Protein AF-A0A7S3T8Y3-F1 (afdb_monomer_lite)

Structure (mmCIF, N/CA/C/O backbone):
data_AF-A0A7S3T8Y3-F1
#
_entry.id   AF-A0A7S3T8Y3-F1
#
loop_
_atom_site.group_PDB
_atom_site.id
_atom_site.type_symbol
_atom_site.label_atom_id
_atom_site.label_alt_id
_atom_site.label_comp_id
_atom_site.label_asym_id
_atom_site.label_entity_id
_atom_site.label_seq_id
_atom_site.pdbx_PDB_ins_code
_atom_site.Cartn_x
_atom_site.Cartn_y
_atom_site.Cartn_z
_atom_site.occupancy
_atom_site.B_iso_or_equiv
_atom_site.auth_seq_id
_atom_site.auth_comp_id
_atom_site.auth_asym_id
_atom_site.auth_atom_id
_atom_site.pdbx_PDB_model_num
ATOM 1 N N . GLU A 1 1 ? 3.354 16.841 15.356 1.00 79.38 1 GLU A N 1
ATOM 2 C CA . GLU A 1 1 ? 2.750 18.099 14.865 1.00 79.38 1 GLU A CA 1
ATOM 3 C C . GLU A 1 1 ? 1.571 17.864 13.925 1.00 79.38 1 GLU A C 1
ATOM 5 O O . GLU A 1 1 ? 0.487 18.321 14.238 1.00 79.38 1 GLU A O 1
ATOM 10 N N . ILE A 1 2 ? 1.724 17.124 12.818 1.00 92.25 2 ILE A N 1
ATOM 11 C CA . ILE A 1 2 ? 0.624 16.948 11.837 1.00 92.25 2 ILE A CA 1
ATOM 12 C C . ILE A 1 2 ? -0.293 15.750 12.165 1.00 92.25 2 ILE A C 1
ATOM 14 O O . ILE A 1 2 ? -1.407 15.657 11.661 1.00 92.25 2 ILE A O 1
ATOM 18 N N . VAL A 1 3 ? 0.147 14.834 13.032 1.00 90.12 3 VAL A N 1
ATOM 19 C CA . VAL A 1 3 ? -0.563 13.577 13.340 1.00 90.12 3 VAL A CA 1
ATOM 20 C C . VAL A 1 3 ? -1.977 13.818 13.864 1.00 90.12 3 VAL A C 1
ATOM 22 O O . VAL A 1 3 ? -2.915 13.211 13.357 1.00 90.12 3 VAL A O 1
ATOM 25 N N . ASP A 1 4 ? -2.150 14.744 14.808 1.00 91.44 4 ASP A N 1
ATOM 26 C CA . ASP A 1 4 ? -3.462 15.023 15.406 1.00 91.44 4 ASP A CA 1
ATOM 27 C C . ASP A 1 4 ? -4.458 15.549 14.364 1.00 91.44 4 ASP A C 1
ATOM 29 O O . ASP A 1 4 ? -5.627 15.164 14.352 1.00 91.44 4 ASP A O 1
ATOM 33 N N . LEU A 1 5 ? -3.973 16.367 13.423 1.00 94.44 5 LEU A N 1
ATOM 34 C CA . LEU A 1 5 ? -4.777 16.859 12.308 1.00 94.44 5 LEU A CA 1
A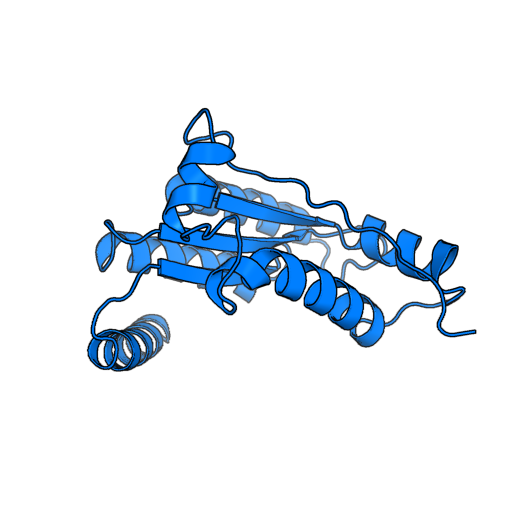TOM 35 C C . LEU A 1 5 ? -5.215 15.715 11.383 1.00 94.44 5 LEU A C 1
ATOM 37 O O . LEU A 1 5 ? -6.365 15.688 10.948 1.00 94.44 5 LEU A O 1
ATOM 41 N N . VAL A 1 6 ? -4.318 14.776 11.071 1.00 93.19 6 VAL A N 1
ATOM 42 C CA . VAL A 1 6 ? -4.649 13.620 10.222 1.00 93.19 6 VAL A CA 1
ATOM 43 C C . VAL A 1 6 ? -5.654 12.708 10.925 1.00 93.19 6 VAL A C 1
ATOM 45 O O . VAL A 1 6 ? -6.633 12.297 10.304 1.00 93.19 6 VAL A O 1
ATOM 48 N N . LEU A 1 7 ? -5.469 12.439 12.220 1.00 93.06 7 LEU A N 1
ATOM 49 C CA . LEU A 1 7 ? -6.386 11.613 13.007 1.00 93.06 7 LEU A CA 1
ATOM 50 C C . LEU A 1 7 ? -7.790 12.220 13.087 1.00 93.06 7 LEU A C 1
ATOM 52 O O . LEU A 1 7 ? -8.766 11.493 12.912 1.00 93.06 7 LEU A O 1
ATOM 56 N N . ASP A 1 8 ? -7.914 13.539 13.258 1.00 94.62 8 ASP A N 1
ATOM 57 C CA . ASP A 1 8 ? -9.216 14.220 13.236 1.00 94.62 8 ASP A CA 1
ATOM 58 C C . ASP A 1 8 ? -9.924 14.070 11.876 1.00 94.62 8 ASP A C 1
ATOM 60 O O . ASP A 1 8 ? -11.134 13.849 11.801 1.00 94.62 8 ASP A O 1
ATOM 64 N N . ARG A 1 9 ? -9.170 14.123 10.769 1.00 95.06 9 ARG A N 1
ATOM 65 C CA . ARG A 1 9 ? -9.728 13.895 9.425 1.00 95.06 9 ARG A CA 1
ATOM 66 C C . ARG A 1 9 ? -10.164 12.451 9.211 1.00 95.06 9 ARG A C 1
ATOM 68 O O . ARG A 1 9 ? -11.231 12.237 8.641 1.00 95.06 9 ARG A O 1
ATOM 75 N N . ILE A 1 10 ? -9.383 11.481 9.686 1.00 94.12 10 ILE A N 1
ATOM 76 C CA . ILE A 1 10 ? -9.758 10.062 9.629 1.00 94.12 10 ILE A CA 1
ATOM 77 C C . ILE A 1 10 ? -11.010 9.814 10.472 1.00 94.12 10 ILE A C 1
ATOM 79 O O . ILE A 1 10 ? -11.925 9.141 10.006 1.00 94.12 10 ILE A O 1
ATOM 83 N N . ARG A 1 11 ? -11.094 10.405 11.669 1.00 94.25 11 ARG A N 1
ATOM 84 C CA . ARG A 1 11 ? -12.258 10.285 12.553 1.00 94.25 11 ARG A CA 1
ATOM 85 C C . ARG A 1 11 ? -13.534 10.792 11.887 1.00 94.25 11 ARG A C 1
ATOM 87 O O . ARG A 1 11 ? -14.514 10.065 11.854 1.00 94.25 11 ARG A O 1
ATOM 94 N N . LYS A 1 12 ? -13.493 11.956 11.234 1.00 95.31 12 LYS A N 1
ATOM 95 C CA . LYS A 1 12 ? -14.639 12.481 10.465 1.00 95.31 12 LYS A CA 1
ATOM 96 C C . LYS A 1 12 ? -15.121 11.532 9.365 1.00 95.31 12 LYS A C 1
ATOM 98 O O . LYS A 1 12 ? -16.317 11.461 9.105 1.00 95.31 12 LYS A O 1
ATOM 103 N N . LEU A 1 13 ? -14.210 10.822 8.697 1.00 94.56 13 LEU A N 1
ATOM 104 C CA . LEU A 1 13 ? -14.583 9.820 7.694 1.00 94.56 13 LEU A CA 1
ATOM 105 C C . LEU A 1 13 ? -15.148 8.554 8.344 1.00 94.56 13 LEU A C 1
ATOM 107 O O . LEU A 1 13 ? -16.125 8.012 7.838 1.00 94.56 13 LEU A O 1
ATOM 111 N N . ALA A 1 14 ? -14.573 8.119 9.466 1.00 93.19 14 ALA A N 1
ATOM 112 C CA . ALA A 1 14 ? -15.060 6.974 10.227 1.00 93.19 14 ALA A CA 1
ATOM 113 C C . ALA A 1 14 ? -16.470 7.215 10.794 1.00 93.19 14 ALA A C 1
ATOM 115 O O . ALA A 1 14 ? -17.302 6.316 10.714 1.00 93.19 14 ALA A O 1
ATOM 116 N N . ASP A 1 15 ? -16.762 8.425 11.280 1.00 93.56 15 ASP A N 1
ATOM 117 C CA . ASP A 1 15 ? -18.081 8.814 11.802 1.00 93.56 15 ASP A CA 1
ATOM 118 C C . ASP A 1 15 ? -19.165 8.829 10.708 1.00 93.56 15 ASP A C 1
ATOM 120 O O . ASP A 1 15 ? -20.339 8.588 10.983 1.00 93.56 15 ASP A O 1
ATOM 124 N N . ASN A 1 16 ? -18.778 9.065 9.449 1.00 95.31 16 ASN A N 1
ATOM 125 C CA . ASN A 1 16 ? -19.685 8.982 8.300 1.00 95.31 16 ASN A CA 1
ATOM 126 C C . ASN A 1 16 ? -19.979 7.533 7.866 1.00 95.31 16 ASN A C 1
ATOM 128 O O . ASN A 1 16 ? -20.865 7.311 7.039 1.00 95.31 16 ASN A O 1
ATOM 132 N N . CYS A 1 17 ? -19.244 6.542 8.377 1.00 93.06 17 CYS A N 1
ATOM 133 C CA . CYS A 1 17 ? -19.464 5.135 8.068 1.00 93.06 17 CYS A CA 1
ATOM 134 C C . CYS A 1 17 ? -20.426 4.500 9.080 1.00 93.06 17 CYS A C 1
ATOM 136 O O . CYS A 1 17 ? -20.184 4.513 10.281 1.00 93.06 17 CYS A O 1
ATOM 138 N N . THR A 1 18 ? -21.473 3.828 8.600 1.00 91.06 18 THR A N 1
ATOM 139 C CA . THR A 1 18 ? -22.382 3.048 9.462 1.00 91.06 18 THR A CA 1
ATOM 140 C C . THR A 1 18 ? -21.740 1.762 9.998 1.00 91.06 18 THR A C 1
ATOM 142 O O . THR A 1 18 ? -22.150 1.255 11.039 1.00 91.06 18 THR A O 1
ATOM 145 N N . GLY A 1 19 ? -20.713 1.245 9.314 1.00 87.81 19 GLY A N 1
ATOM 146 C CA . GLY A 1 19 ? -20.006 0.018 9.682 1.00 87.81 19 GLY A CA 1
ATOM 147 C C . GLY A 1 19 ? -18.593 -0.038 9.107 1.00 87.81 19 GLY A C 1
ATOM 148 O O . GLY A 1 19 ? -18.342 -0.744 8.137 1.00 87.81 19 GLY A O 1
ATOM 149 N N . LEU A 1 20 ? -17.654 0.701 9.705 1.00 90.81 20 LEU A N 1
ATOM 150 C CA . LEU A 1 20 ? -16.247 0.662 9.295 1.00 90.81 20 LEU A CA 1
ATOM 151 C C . LEU A 1 20 ? -15.658 -0.743 9.507 1.00 90.81 20 LEU A C 1
ATOM 153 O O . LEU A 1 20 ? -15.608 -1.219 10.644 1.00 90.81 20 LEU A O 1
ATOM 157 N N . GLN A 1 21 ? -15.184 -1.384 8.439 1.00 87.25 21 GLN A N 1
ATOM 158 C CA . GLN A 1 21 ? -14.540 -2.701 8.511 1.00 87.25 21 GLN A CA 1
ATOM 159 C C . GLN A 1 21 ? -13.064 -2.601 8.929 1.00 87.25 21 GLN A C 1
ATOM 161 O O . GLN A 1 21 ? -12.616 -3.321 9.821 1.00 87.25 21 GLN A O 1
ATOM 166 N N . GLY A 1 22 ? -12.315 -1.673 8.331 1.00 91.38 22 GLY A N 1
ATOM 167 C CA . GLY A 1 22 ? -10.872 -1.588 8.518 1.00 91.38 22 GLY A CA 1
ATOM 168 C C . GLY A 1 22 ? -10.218 -0.433 7.771 1.00 91.38 22 GLY A C 1
ATOM 169 O O . GLY A 1 22 ? -10.897 0.415 7.190 1.00 91.38 22 GLY A O 1
ATOM 170 N N . PHE A 1 23 ? -8.888 -0.423 7.785 1.00 93.00 23 PHE A N 1
ATOM 171 C CA . PHE A 1 23 ? -8.053 0.568 7.113 1.00 93.00 23 PHE A CA 1
ATOM 172 C C . PHE A 1 23 ? -7.128 -0.109 6.103 1.00 93.00 23 PHE A C 1
ATOM 174 O O . PHE A 1 23 ? -6.519 -1.135 6.402 1.00 93.00 23 PHE A O 1
ATOM 181 N N . MET A 1 24 ? -6.996 0.502 4.926 1.00 92.56 24 MET A N 1
ATOM 182 C CA . MET A 1 24 ? -5.984 0.148 3.932 1.00 92.56 24 MET A CA 1
ATOM 183 C C . MET A 1 24 ? -4.921 1.240 3.904 1.00 92.56 24 MET A C 1
ATOM 185 O O . MET A 1 24 ? -5.234 2.403 3.644 1.00 92.56 24 MET A O 1
ATOM 189 N N . ILE A 1 25 ? -3.677 0.874 4.189 1.00 93.12 25 ILE A N 1
ATOM 190 C CA . ILE A 1 25 ? -2.560 1.807 4.328 1.00 93.12 25 ILE A CA 1
ATOM 191 C C . ILE A 1 25 ? -1.575 1.540 3.201 1.00 93.12 25 ILE A C 1
ATOM 193 O O . ILE A 1 25 ? -1.134 0.416 3.010 1.00 93.12 25 ILE A O 1
ATOM 197 N N . TYR A 1 26 ? -1.235 2.581 2.450 1.00 93.56 26 TYR A N 1
ATOM 198 C CA . TYR A 1 26 ? -0.282 2.508 1.347 1.00 93.56 26 TYR A CA 1
ATOM 199 C C . TYR A 1 26 ? 0.957 3.300 1.736 1.00 93.56 26 TYR A C 1
ATOM 201 O O . TYR A 1 26 ? 0.876 4.514 1.937 1.00 93.56 26 TYR A O 1
ATOM 209 N N . ASN A 1 27 ? 2.097 2.631 1.864 1.00 92.50 27 ASN A N 1
ATOM 210 C CA . ASN A 1 27 ? 3.341 3.284 2.245 1.00 92.50 27 ASN A CA 1
ATOM 211 C C . ASN A 1 27 ? 4.569 2.641 1.592 1.00 92.50 27 ASN A C 1
ATOM 213 O O . ASN A 1 27 ? 4.590 1.468 1.231 1.00 92.50 27 ASN A O 1
ATOM 217 N N . ALA A 1 28 ? 5.621 3.441 1.439 1.00 91.31 28 ALA A N 1
ATOM 218 C CA . ALA A 1 28 ? 6.933 2.969 1.018 1.00 91.31 28 ALA A CA 1
ATOM 219 C C . ALA A 1 28 ? 7.824 2.812 2.252 1.00 91.31 28 ALA A C 1
ATOM 221 O O . ALA A 1 28 ? 7.987 3.770 3.010 1.00 91.31 28 ALA A O 1
ATOM 222 N N . VAL A 1 29 ? 8.420 1.633 2.439 1.00 89.81 29 VAL A N 1
ATOM 223 C CA . VAL A 1 29 ? 9.256 1.341 3.622 1.00 89.81 29 VAL A CA 1
ATOM 224 C C . VAL A 1 29 ? 10.616 2.045 3.567 1.00 89.81 29 VAL A C 1
ATOM 226 O O . VAL A 1 29 ? 11.197 2.353 4.602 1.00 89.81 29 VAL A O 1
ATOM 229 N N . GLY A 1 30 ? 11.105 2.359 2.363 1.00 86.56 30 GLY A N 1
ATOM 230 C CA . GLY A 1 30 ? 12.374 3.068 2.170 1.00 86.56 30 GLY A CA 1
ATOM 231 C C . GLY A 1 30 ? 12.290 4.586 2.378 1.00 86.56 30 GLY A C 1
ATOM 232 O O . GLY A 1 30 ? 13.290 5.223 2.711 1.00 86.56 30 GLY A O 1
ATOM 233 N N . GLY A 1 31 ? 11.109 5.189 2.215 1.00 87.69 31 GLY A N 1
ATOM 234 C CA . GLY A 1 31 ? 10.937 6.642 2.288 1.00 87.69 31 GLY A CA 1
ATOM 235 C C . GLY A 1 31 ? 10.746 7.138 3.720 1.00 87.69 31 GLY A C 1
ATOM 236 O O . GLY A 1 31 ? 9.967 6.554 4.457 1.00 87.69 31 GLY A O 1
ATOM 237 N N . GLY A 1 32 ? 11.372 8.256 4.103 1.00 88.69 32 GLY A N 1
ATOM 238 C CA . GLY A 1 32 ? 11.317 8.761 5.487 1.00 88.69 32 GLY A CA 1
ATOM 239 C C . GLY A 1 32 ? 9.906 9.083 6.003 1.00 88.69 32 GLY A C 1
ATOM 240 O O . GLY A 1 32 ? 9.594 8.827 7.162 1.00 88.69 32 GLY A O 1
ATOM 241 N N . THR A 1 33 ? 9.018 9.598 5.147 1.00 91.19 33 THR A N 1
ATOM 242 C CA . THR A 1 33 ? 7.611 9.834 5.518 1.00 91.19 33 THR A CA 1
ATOM 243 C C . THR A 1 33 ? 6.797 8.538 5.507 1.00 91.19 33 THR A C 1
ATOM 245 O O . THR A 1 33 ? 5.991 8.317 6.405 1.00 91.19 33 THR A O 1
ATOM 248 N N . GLY A 1 34 ? 7.015 7.671 4.514 1.00 88.38 34 GLY A N 1
ATOM 249 C CA . GLY A 1 34 ? 6.293 6.400 4.385 1.00 88.38 34 GLY A CA 1
ATOM 250 C C . GLY A 1 34 ? 6.600 5.426 5.524 1.00 88.38 34 GLY A C 1
ATOM 251 O O . GLY A 1 34 ? 5.685 4.772 6.028 1.00 88.38 34 GLY A O 1
ATOM 252 N N . SER A 1 35 ? 7.855 5.392 5.975 1.00 89.00 35 SER A N 1
ATOM 253 C CA . SER A 1 35 ? 8.272 4.662 7.164 1.00 89.00 35 SER A CA 1
ATOM 254 C C . SER A 1 35 ? 7.881 5.414 8.433 1.00 89.00 35 SER A C 1
ATOM 256 O O . SER A 1 35 ? 6.986 4.974 9.139 1.00 89.00 35 SER A O 1
ATOM 258 N N . GLY A 1 36 ? 8.476 6.574 8.712 1.00 91.19 36 GLY A N 1
ATOM 259 C CA . GLY A 1 36 ? 8.351 7.246 10.008 1.00 91.19 36 GLY A CA 1
ATOM 260 C C . GLY A 1 36 ? 6.927 7.695 10.334 1.00 91.19 36 GLY A C 1
ATOM 261 O O . GLY A 1 36 ? 6.350 7.273 11.336 1.00 91.19 36 GLY A O 1
ATOM 262 N N . LEU A 1 37 ? 6.330 8.530 9.476 1.00 91.62 37 LEU A N 1
ATOM 263 C CA . LEU A 1 37 ? 4.960 9.002 9.700 1.00 91.62 37 LEU A CA 1
ATOM 264 C C . LEU A 1 37 ? 3.952 7.855 9.548 1.00 91.62 37 LEU A C 1
ATOM 266 O O . LEU A 1 37 ? 3.008 7.783 10.328 1.00 91.62 37 LEU A O 1
ATOM 270 N N . GLY A 1 38 ? 4.161 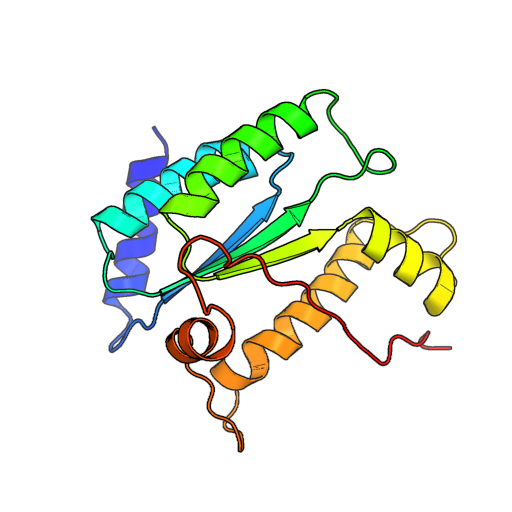6.948 8.589 1.00 91.31 38 GLY A N 1
ATOM 271 C CA . GLY A 1 38 ? 3.300 5.777 8.399 1.00 91.31 38 GLY A CA 1
ATOM 272 C C . GLY A 1 38 ? 3.242 4.867 9.632 1.00 91.31 38 GLY A C 1
ATOM 273 O O . GLY A 1 38 ? 2.153 4.485 10.055 1.00 91.31 38 GLY A O 1
ATOM 274 N N . CYS A 1 39 ? 4.388 4.587 10.257 1.00 92.00 39 CYS A N 1
ATOM 275 C CA . CYS A 1 39 ? 4.469 3.789 11.484 1.00 92.00 39 CYS A CA 1
ATOM 276 C C . CYS A 1 39 ? 3.787 4.481 12.665 1.00 92.00 39 CYS A C 1
ATOM 278 O O . CYS A 1 39 ? 2.974 3.866 13.351 1.00 92.00 39 CYS A O 1
ATOM 280 N N . LEU A 1 40 ? 4.018 5.784 12.837 1.00 92.75 40 LEU A N 1
ATOM 281 C CA . LEU A 1 40 ? 3.349 6.555 13.883 1.00 92.75 40 LEU A CA 1
ATOM 282 C C . LEU A 1 40 ? 1.823 6.591 13.688 1.00 92.75 40 LEU A C 1
ATOM 284 O O . LEU A 1 40 ? 1.064 6.540 14.654 1.00 92.75 40 LEU A O 1
ATOM 288 N N . MET A 1 41 ? 1.347 6.652 12.441 1.00 92.38 41 MET A N 1
ATOM 289 C CA . MET A 1 41 ? -0.085 6.564 12.142 1.00 92.38 41 MET A CA 1
ATOM 290 C C . MET A 1 41 ? -0.653 5.178 12.465 1.00 92.38 41 MET A C 1
ATOM 292 O O . MET A 1 41 ? -1.746 5.092 13.020 1.00 92.38 41 MET A O 1
ATOM 296 N N . LEU A 1 42 ? 0.079 4.103 12.164 1.00 92.62 42 LEU A N 1
ATOM 297 C CA . LEU A 1 42 ? -0.310 2.728 12.494 1.00 92.62 42 LEU A CA 1
ATOM 298 C C . LEU A 1 42 ? -0.444 2.497 14.003 1.00 92.62 42 LEU A C 1
ATOM 300 O O . LEU A 1 42 ? -1.428 1.902 14.449 1.00 92.62 42 LEU A O 1
ATOM 304 N N . GLU A 1 43 ? 0.501 3.014 14.788 1.00 92.69 43 GLU A N 1
ATOM 305 C CA . GLU A 1 43 ? 0.448 2.995 16.253 1.00 92.69 43 GLU A CA 1
ATOM 306 C C . GLU A 1 43 ? -0.828 3.675 16.762 1.00 92.69 43 GLU A C 1
ATOM 308 O O . GLU A 1 43 ? -1.594 3.101 17.537 1.00 92.69 43 GLU A O 1
ATOM 313 N N . ARG A 1 44 ? -1.115 4.887 16.272 1.00 93.56 44 ARG A N 1
ATOM 314 C CA . ARG A 1 44 ? -2.290 5.661 16.700 1.00 93.56 44 ARG A CA 1
ATOM 315 C C . ARG A 1 44 ? -3.607 5.029 16.267 1.00 93.56 44 ARG A C 1
ATOM 317 O O . ARG A 1 44 ? -4.542 4.986 17.060 1.00 93.56 44 ARG A O 1
ATOM 324 N N . LEU A 1 45 ? -3.677 4.489 15.051 1.00 92.62 45 LEU A N 1
ATOM 325 C CA . LEU A 1 45 ? -4.851 3.752 14.581 1.00 92.62 45 LEU A CA 1
ATOM 326 C C . LEU A 1 45 ? -5.082 2.474 15.390 1.00 92.62 45 LEU A C 1
ATOM 328 O O . LEU A 1 45 ? -6.230 2.101 15.611 1.00 92.62 45 LEU A O 1
ATOM 332 N N . SER A 1 46 ? -4.021 1.823 15.868 1.00 92.38 46 SER A N 1
ATOM 333 C CA . SER A 1 46 ? -4.143 0.653 16.743 1.00 92.38 46 SER A CA 1
ATOM 334 C C . SER A 1 46 ? -4.687 1.013 18.128 1.00 92.38 46 SER A C 1
ATOM 336 O O . SER A 1 46 ? -5.426 0.222 18.709 1.00 92.38 46 SER A O 1
ATOM 338 N N . VAL A 1 47 ? -4.375 2.209 18.637 1.00 93.56 47 VAL A N 1
ATOM 339 C CA . VAL A 1 47 ? -4.922 2.720 19.904 1.00 93.56 47 VAL A CA 1
ATOM 340 C C . VAL A 1 47 ? -6.395 3.112 19.758 1.00 93.56 47 VAL A C 1
ATOM 342 O O . VAL A 1 47 ? -7.229 2.635 20.526 1.00 93.56 47 VAL A O 1
ATOM 345 N N . ASP A 1 48 ? -6.733 3.935 18.761 1.00 92.50 48 ASP A N 1
ATOM 346 C CA . ASP A 1 48 ? -8.096 4.460 18.587 1.00 92.50 48 ASP A CA 1
ATOM 347 C C . ASP A 1 48 ? -9.066 3.399 18.026 1.00 92.50 48 ASP A C 1
ATOM 349 O O . ASP A 1 48 ? -10.235 3.346 18.408 1.00 92.50 48 ASP A O 1
ATOM 353 N N . TYR A 1 49 ? -8.585 2.524 17.134 1.00 91.81 49 TYR A N 1
ATOM 354 C CA . TYR A 1 49 ? -9.390 1.548 16.390 1.00 91.81 49 TYR A CA 1
ATOM 355 C C . TYR A 1 49 ? -8.840 0.116 16.498 1.00 91.81 49 TYR A C 1
ATOM 357 O O . TYR A 1 49 ? -8.813 -0.628 15.517 1.00 91.81 49 TYR A O 1
ATOM 365 N N . GLY A 1 50 ? -8.448 -0.319 17.698 1.00 87.38 50 GLY A N 1
ATOM 366 C CA . GLY A 1 50 ? -7.795 -1.621 17.909 1.00 87.38 50 GLY A CA 1
ATOM 367 C C . GLY A 1 50 ? -8.575 -2.855 17.427 1.00 87.38 50 GLY A C 1
ATOM 368 O O . GLY A 1 50 ? -7.968 -3.849 17.048 1.00 87.38 50 GLY A O 1
ATOM 369 N N . LYS A 1 51 ? -9.913 -2.796 17.374 1.00 88.50 51 LYS A N 1
ATOM 370 C CA . LYS A 1 51 ? -10.762 -3.901 16.878 1.00 88.50 51 LYS A CA 1
ATOM 371 C C . LYS A 1 51 ? -10.922 -3.938 15.353 1.00 88.50 51 LYS A C 1
ATOM 373 O O . LYS A 1 51 ? -11.607 -4.821 14.848 1.00 88.50 51 LYS A O 1
ATOM 378 N N . LYS A 1 52 ? -10.401 -2.945 14.630 1.00 90.75 52 LYS A N 1
ATOM 379 C CA . LYS A 1 52 ? -10.548 -2.829 13.176 1.00 90.75 52 LYS A CA 1
ATOM 380 C C . LYS A 1 52 ? -9.310 -3.383 12.482 1.00 90.75 52 LYS A C 1
ATOM 382 O O . LYS A 1 52 ? -8.185 -3.107 12.906 1.00 90.75 52 LYS A O 1
ATOM 387 N N . SER A 1 53 ? -9.531 -4.136 11.409 1.00 90.50 53 SER A N 1
ATOM 388 C CA . SER A 1 53 ? -8.447 -4.747 10.643 1.00 90.50 53 SER A CA 1
ATOM 389 C C . SER A 1 53 ? -7.657 -3.692 9.868 1.00 90.50 53 SER A C 1
ATOM 391 O O . SER A 1 53 ? -8.224 -2.738 9.331 1.00 90.50 53 SER A O 1
ATOM 393 N N . LYS A 1 54 ? -6.339 -3.851 9.818 1.00 92.38 54 LYS A N 1
ATOM 394 C CA . LYS A 1 54 ? -5.389 -2.944 9.170 1.00 92.38 54 LYS A CA 1
ATOM 395 C C . LYS A 1 54 ? -4.588 -3.734 8.143 1.00 92.38 54 LYS A C 1
ATOM 397 O O . LYS A 1 54 ? -3.776 -4.585 8.507 1.00 92.38 54 LYS A O 1
ATOM 402 N N . ILE A 1 55 ? -4.826 -3.439 6.868 1.00 92.06 55 ILE A N 1
ATOM 403 C CA . ILE A 1 55 ? -4.090 -4.022 5.745 1.00 92.06 55 ILE A CA 1
ATOM 404 C C . ILE A 1 55 ? -3.101 -2.984 5.229 1.00 92.06 55 ILE A C 1
ATOM 406 O O . ILE A 1 55 ? -3.497 -1.879 4.857 1.00 92.06 55 ILE A O 1
ATOM 410 N N . SER A 1 56 ? -1.827 -3.350 5.174 1.00 92.56 56 SER A N 1
ATOM 411 C CA . SER A 1 56 ? -0.771 -2.495 4.640 1.00 92.56 56 SER A CA 1
ATOM 412 C C . SER A 1 56 ? -0.294 -3.001 3.287 1.00 92.56 56 SER A C 1
ATOM 414 O O . SER A 1 56 ? 0.062 -4.162 3.124 1.00 92.56 56 SER A O 1
ATOM 416 N N . PHE A 1 57 ? -0.253 -2.105 2.313 1.00 93.44 57 PHE A N 1
ATOM 417 C CA . PHE A 1 57 ? 0.328 -2.299 0.996 1.00 93.44 57 PHE A CA 1
ATOM 418 C C . PHE A 1 57 ? 1.669 -1.573 0.974 1.00 93.44 57 PHE A C 1
ATOM 420 O O . PHE A 1 57 ? 1.731 -0.345 0.868 1.00 93.44 57 PHE A O 1
ATOM 427 N N . THR A 1 58 ? 2.739 -2.351 1.120 1.00 92.94 58 THR A N 1
ATOM 428 C CA . THR A 1 58 ? 4.093 -1.827 1.311 1.00 92.94 58 THR A CA 1
ATOM 429 C C . THR A 1 58 ? 4.917 -1.979 0.046 1.00 92.94 58 THR A C 1
ATOM 431 O O . THR A 1 58 ? 5.037 -3.076 -0.497 1.00 92.94 58 THR A O 1
ATOM 434 N N . VAL A 1 59 ? 5.511 -0.879 -0.414 1.00 91.56 59 VAL A N 1
ATOM 435 C CA . VAL A 1 59 ? 6.496 -0.908 -1.500 1.00 91.56 59 VAL A CA 1
ATOM 436 C C . VAL A 1 59 ? 7.889 -1.009 -0.899 1.00 91.56 59 VAL A C 1
ATOM 438 O O . VAL A 1 59 ? 8.292 -0.140 -0.120 1.00 91.56 59 VAL A O 1
ATOM 441 N N . TRP A 1 60 ? 8.603 -2.066 -1.270 1.00 89.38 60 TRP A N 1
ATOM 442 C CA . TRP A 1 60 ? 9.947 -2.387 -0.820 1.00 89.38 60 TRP A CA 1
ATOM 443 C C . TRP A 1 60 ? 11.011 -1.738 -1.701 1.00 89.38 60 TRP A C 1
ATOM 445 O O . TRP A 1 60 ? 10.853 -1.570 -2.912 1.00 89.38 60 TRP A O 1
ATOM 455 N N . ALA A 1 61 ? 12.085 -1.318 -1.038 1.00 80.81 61 ALA A N 1
ATOM 456 C CA . ALA A 1 61 ? 13.228 -0.676 -1.663 1.00 80.81 61 ALA A CA 1
ATOM 457 C C . ALA A 1 61 ? 14.020 -1.673 -2.522 1.00 80.81 61 ALA A C 1
ATOM 459 O O . ALA A 1 61 ? 14.246 -2.807 -2.108 1.00 80.81 61 ALA A O 1
ATOM 460 N N . CYS A 1 62 ? 14.491 -1.210 -3.679 1.00 79.06 62 CYS A N 1
ATOM 461 C CA . CYS A 1 62 ? 15.368 -1.954 -4.580 1.00 79.06 62 CYS A CA 1
ATOM 462 C C . CYS A 1 62 ? 16.604 -1.095 -4.887 1.00 79.06 62 CYS A C 1
ATOM 464 O O . CYS A 1 62 ? 16.426 0.079 -5.214 1.00 79.06 62 CYS A O 1
ATOM 466 N N . PRO A 1 63 ? 17.836 -1.643 -4.882 1.00 73.00 63 PRO A N 1
ATOM 467 C CA . PRO A 1 63 ? 19.054 -0.885 -5.186 1.00 73.00 6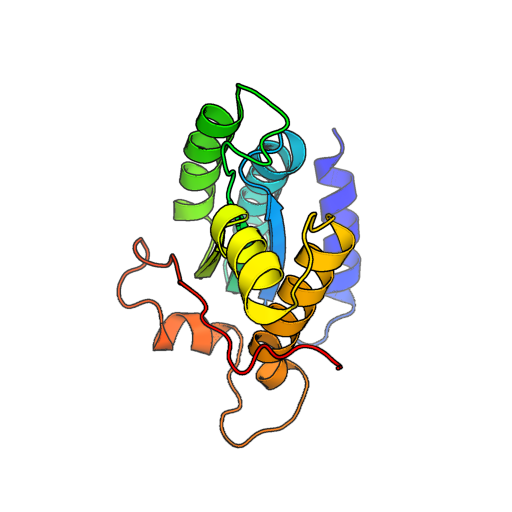3 PRO A CA 1
ATOM 468 C C . PRO A 1 63 ? 19.041 -0.172 -6.547 1.00 73.00 63 PRO A C 1
ATOM 470 O O . PRO A 1 63 ? 19.676 0.866 -6.699 1.00 73.00 63 PRO A O 1
ATOM 473 N N . GLN A 1 64 ? 18.328 -0.718 -7.535 1.00 69.62 64 GLN A N 1
ATOM 474 C CA . GLN A 1 64 ? 18.275 -0.181 -8.899 1.00 69.62 64 GLN A CA 1
ATOM 475 C C . GLN A 1 64 ? 17.405 1.082 -9.010 1.00 69.62 64 GLN A C 1
ATOM 477 O O . GLN A 1 64 ? 17.644 1.925 -9.873 1.00 69.62 64 GLN A O 1
ATOM 482 N N . VAL A 1 65 ? 16.396 1.207 -8.141 1.00 72.25 65 VAL A N 1
ATOM 483 C CA . VAL A 1 65 ? 15.414 2.309 -8.127 1.00 72.25 65 VAL A CA 1
ATOM 484 C C . VAL A 1 65 ? 15.552 3.165 -6.854 1.00 72.25 65 VAL A C 1
ATOM 486 O O . VAL A 1 65 ? 14.866 4.175 -6.702 1.00 72.25 65 VAL A O 1
ATOM 489 N N . ALA A 1 66 ? 16.459 2.787 -5.949 1.00 75.25 66 ALA A N 1
ATOM 490 C CA . ALA A 1 66 ? 16.707 3.473 -4.692 1.00 75.25 66 ALA A CA 1
ATOM 491 C C . ALA A 1 66 ? 17.117 4.927 -4.931 1.00 75.25 66 ALA A C 1
ATOM 493 O O . ALA A 1 66 ? 18.023 5.247 -5.702 1.00 75.25 66 ALA A O 1
ATOM 494 N N . THR A 1 67 ? 16.446 5.816 -4.213 1.00 77.44 67 THR A N 1
ATOM 495 C CA . THR A 1 67 ? 16.700 7.259 -4.242 1.00 77.44 67 THR A CA 1
ATOM 496 C C . THR A 1 67 ? 17.521 7.714 -3.045 1.00 77.44 67 THR A C 1
ATOM 498 O O . THR A 1 67 ? 18.137 8.779 -3.096 1.00 77.44 67 THR A O 1
ATOM 501 N N . ALA A 1 68 ? 17.565 6.912 -1.977 1.00 82.06 68 ALA A N 1
ATOM 502 C CA . ALA A 1 68 ? 18.320 7.220 -0.777 1.00 82.06 68 ALA A CA 1
ATOM 503 C C . ALA A 1 68 ? 19.169 6.036 -0.298 1.00 82.06 68 ALA A C 1
ATOM 505 O O . ALA A 1 68 ? 18.728 4.895 -0.211 1.00 82.06 68 ALA A O 1
ATOM 506 N N . VAL A 1 69 ? 20.398 6.342 0.122 1.00 86.25 69 VAL A N 1
ATOM 507 C CA . VAL A 1 69 ? 21.349 5.353 0.667 1.00 86.25 69 VAL A CA 1
ATOM 508 C C . VAL A 1 69 ? 20.877 4.787 2.019 1.00 86.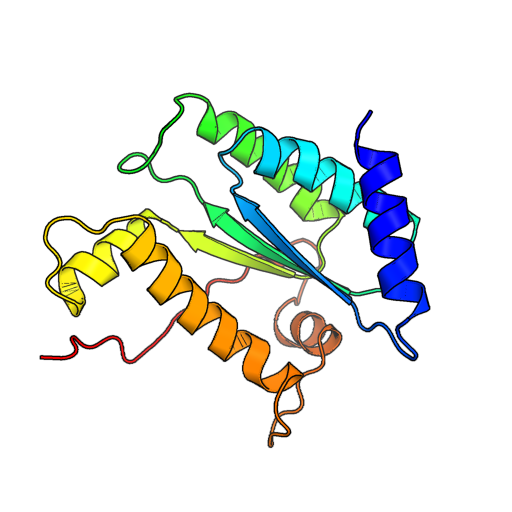25 69 VAL A C 1
ATOM 510 O O . VAL A 1 69 ? 21.297 3.714 2.439 1.00 86.25 69 VAL A O 1
ATOM 513 N N . VAL A 1 70 ? 19.980 5.503 2.704 1.00 90.31 70 VAL A N 1
ATOM 514 C CA . VAL A 1 70 ? 19.439 5.137 4.026 1.00 90.31 70 VAL A CA 1
ATOM 515 C C . VAL A 1 70 ? 18.146 4.317 3.958 1.00 90.31 70 VAL A C 1
ATOM 517 O O . VAL A 1 70 ? 17.552 4.024 4.994 1.00 90.31 70 VAL A O 1
ATOM 520 N N . GLU A 1 71 ? 17.708 3.909 2.764 1.00 88.75 71 GLU A N 1
ATOM 521 C CA . GLU A 1 71 ? 16.518 3.064 2.589 1.00 88.75 71 GLU A CA 1
ATOM 522 C C . GLU A 1 71 ? 16.552 1.761 3.413 1.00 88.75 71 GLU A C 1
ATOM 524 O O . GLU A 1 71 ? 15.520 1.429 4.006 1.00 88.75 71 GLU A O 1
ATOM 529 N N . PRO A 1 72 ? 17.693 1.050 3.560 1.00 90.06 72 PRO A N 1
ATOM 530 C CA . PRO A 1 72 ? 17.752 -0.141 4.409 1.00 90.06 72 PRO A CA 1
ATOM 531 C C . PRO A 1 72 ? 17.455 0.155 5.885 1.00 90.06 72 PRO A C 1
ATOM 533 O O . PRO A 1 72 ? 16.724 -0.598 6.526 1.00 90.06 72 PRO A O 1
ATOM 536 N N . TYR A 1 73 ? 17.955 1.276 6.420 1.00 91.50 73 TYR A N 1
ATOM 537 C CA . TYR A 1 73 ? 17.680 1.686 7.802 1.00 91.50 73 TYR A CA 1
ATOM 538 C C . TYR A 1 73 ? 16.195 1.977 8.012 1.00 91.50 73 TYR A C 1
ATOM 540 O O . TYR A 1 73 ? 15.589 1.475 8.959 1.00 91.50 73 TYR A O 1
ATOM 548 N N . ASN A 1 74 ? 15.598 2.740 7.094 1.00 92.00 74 ASN A N 1
ATOM 549 C CA . ASN A 1 74 ? 14.175 3.067 7.136 1.00 92.00 74 ASN A CA 1
ATOM 550 C C . ASN A 1 74 ? 13.305 1.811 7.045 1.00 92.00 74 ASN A C 1
ATOM 552 O O . ASN A 1 74 ? 12.316 1.702 7.766 1.00 92.00 74 ASN A O 1
ATOM 556 N N . THR A 1 75 ? 13.708 0.851 6.210 1.00 90.69 75 THR A N 1
ATOM 557 C CA . THR A 1 75 ? 12.984 -0.407 6.018 1.00 90.69 75 THR A CA 1
ATOM 558 C C . THR A 1 75 ? 12.958 -1.226 7.301 1.00 90.69 75 THR A C 1
ATOM 560 O O . THR A 1 75 ? 11.886 -1.626 7.742 1.00 90.69 75 THR A O 1
ATOM 563 N N . VAL A 1 76 ? 14.111 -1.426 7.946 1.00 91.88 76 VAL A N 1
ATOM 564 C CA . VAL A 1 76 ? 14.192 -2.197 9.198 1.00 91.88 76 VAL A CA 1
ATOM 565 C C . VAL A 1 76 ? 13.360 -1.546 10.306 1.00 91.88 76 VAL A C 1
ATOM 567 O O . VAL A 1 76 ? 12.605 -2.238 10.989 1.00 91.88 76 VAL A O 1
ATOM 570 N N . LEU A 1 77 ? 13.443 -0.220 10.451 1.00 91.69 77 LEU A N 1
ATOM 571 C CA . LEU A 1 77 ? 12.634 0.517 11.425 1.00 91.69 77 LEU A CA 1
ATOM 572 C C . LEU A 1 77 ? 11.135 0.408 11.118 1.00 91.69 77 LEU A C 1
ATOM 574 O O . LEU A 1 77 ? 10.339 0.185 12.024 1.00 91.69 77 LEU A O 1
ATOM 578 N N . CYS A 1 78 ? 10.752 0.508 9.844 1.00 92.50 78 CYS A N 1
ATOM 579 C CA . CYS A 1 78 ? 9.357 0.411 9.431 1.00 92.50 78 CYS A CA 1
ATOM 580 C C . CYS A 1 78 ? 8.773 -0.980 9.687 1.00 92.50 78 CYS A C 1
ATOM 582 O O . CYS A 1 78 ? 7.657 -1.106 10.186 1.00 92.50 78 CYS A O 1
ATOM 584 N N . VAL A 1 79 ? 9.537 -2.028 9.369 1.00 92.56 79 VAL A N 1
ATOM 585 C CA . VAL A 1 79 ? 9.121 -3.422 9.551 1.00 92.56 79 VAL A CA 1
ATOM 586 C C . VAL A 1 79 ? 8.856 -3.734 11.022 1.00 92.56 79 VAL A C 1
ATOM 588 O O . VAL A 1 79 ? 7.919 -4.473 11.307 1.00 92.56 79 VAL A O 1
ATOM 591 N N . HIS A 1 80 ? 9.614 -3.149 11.955 1.00 92.25 80 HIS A N 1
ATOM 592 C CA . HIS A 1 80 ? 9.365 -3.332 13.386 1.00 92.25 80 HIS A CA 1
ATOM 593 C C . HIS A 1 80 ? 7.952 -2.883 13.788 1.00 92.25 80 HIS A C 1
ATOM 595 O O . HIS A 1 80 ? 7.216 -3.674 14.373 1.00 92.25 80 HIS A O 1
ATOM 601 N N . SER A 1 81 ? 7.537 -1.675 13.398 1.00 91.06 81 SER A N 1
ATOM 602 C CA . SER A 1 81 ? 6.187 -1.175 13.692 1.00 91.06 81 SER A CA 1
ATOM 603 C C . SER A 1 81 ? 5.102 -1.885 12.875 1.00 91.06 81 SER A C 1
ATOM 605 O O . SER A 1 81 ? 4.015 -2.146 13.389 1.00 91.06 81 SER A O 1
ATOM 607 N N . LEU A 1 82 ? 5.375 -2.240 11.610 1.00 91.69 82 LEU A N 1
ATOM 608 C CA . LEU A 1 82 ? 4.446 -3.035 10.793 1.00 91.69 82 LEU A CA 1
ATOM 609 C C . LEU A 1 82 ? 4.151 -4.387 11.452 1.00 91.69 82 LEU A C 1
ATOM 611 O O . LEU A 1 82 ? 3.013 -4.852 11.415 1.00 91.69 82 LEU A O 1
ATOM 615 N N . LEU A 1 83 ? 5.150 -5.003 12.084 1.00 92.12 83 LEU A N 1
ATOM 616 C CA . LEU A 1 83 ? 5.001 -6.304 12.722 1.00 92.12 83 LEU A CA 1
ATOM 617 C C . LEU A 1 83 ? 4.033 -6.278 13.916 1.00 92.12 83 LEU A C 1
ATOM 619 O O . LEU A 1 83 ? 3.377 -7.282 14.172 1.00 92.12 83 LEU A O 1
ATOM 623 N N . GLU A 1 84 ? 3.928 -5.153 14.625 1.00 91.00 84 GLU A N 1
ATOM 624 C CA . GLU A 1 84 ? 3.079 -5.023 15.819 1.00 91.00 84 GLU A CA 1
ATOM 625 C C . GLU A 1 84 ? 1.686 -4.453 15.520 1.00 91.00 84 GLU A C 1
ATOM 627 O O . GLU A 1 84 ? 0.720 -4.783 16.208 1.00 91.00 84 GLU A O 1
ATOM 632 N N . HIS A 1 85 ? 1.570 -3.599 14.499 1.00 91.75 85 HIS A N 1
ATOM 633 C CA . HIS A 1 85 ? 0.372 -2.782 14.278 1.00 91.75 85 HIS A CA 1
ATOM 634 C C . HIS A 1 85 ? -0.391 -3.085 12.989 1.00 91.75 85 HIS A C 1
ATOM 636 O O . HIS A 1 85 ? -1.404 -2.437 12.724 1.00 91.75 85 HIS A O 1
ATOM 642 N N . THR A 1 86 ? 0.055 -4.042 12.174 1.00 91.56 86 THR A N 1
ATOM 643 C CA . THR A 1 86 ? -0.684 -4.468 10.975 1.00 91.56 86 THR A CA 1
ATOM 644 C C . THR A 1 86 ? -1.161 -5.900 11.109 1.00 91.56 86 THR A C 1
ATOM 646 O O . THR A 1 86 ? -0.462 -6.735 11.671 1.00 91.56 86 THR A O 1
ATOM 649 N N . ASP A 1 87 ? -2.349 -6.175 10.574 1.00 90.94 87 ASP A N 1
ATOM 650 C CA . ASP A 1 87 ? -2.929 -7.518 10.590 1.00 90.94 87 ASP A CA 1
ATOM 651 C C . ASP A 1 87 ? -2.478 -8.324 9.366 1.00 90.94 87 ASP A C 1
ATOM 653 O O . ASP A 1 87 ? -2.229 -9.522 9.464 1.00 90.94 87 ASP A O 1
ATOM 657 N N . VAL A 1 88 ? -2.345 -7.658 8.213 1.00 91.25 88 VAL A N 1
ATOM 658 C CA . VAL A 1 88 ? -1.818 -8.228 6.966 1.00 91.25 88 VAL A CA 1
ATOM 659 C C . VAL A 1 88 ? -0.961 -7.176 6.274 1.00 91.25 88 VAL A C 1
ATOM 661 O O . VAL A 1 88 ? -1.414 -6.054 6.047 1.00 91.25 88 VAL A O 1
ATOM 664 N N . THR A 1 89 ? 0.262 -7.536 5.899 1.00 92.75 89 THR A N 1
ATOM 665 C CA . THR A 1 89 ? 1.137 -6.693 5.082 1.00 92.75 89 THR A CA 1
ATOM 666 C C . THR A 1 89 ? 1.403 -7.377 3.751 1.00 92.75 89 THR A C 1
ATOM 668 O O . THR A 1 89 ? 2.012 -8.439 3.692 1.00 92.75 89 THR A O 1
ATOM 671 N N . ILE A 1 90 ? 0.968 -6.755 2.662 1.00 92.69 90 ILE A N 1
ATOM 672 C CA . ILE A 1 90 ? 1.266 -7.198 1.304 1.00 92.69 90 ILE A CA 1
ATOM 673 C C . ILE A 1 90 ? 2.521 -6.471 0.841 1.00 92.69 90 ILE A C 1
ATOM 675 O O . ILE A 1 90 ? 2.618 -5.240 0.916 1.00 92.69 90 ILE A O 1
ATOM 679 N N . MET A 1 91 ? 3.495 -7.255 0.395 1.00 92.62 91 MET A N 1
ATOM 680 C CA . MET A 1 91 ? 4.797 -6.761 -0.020 1.00 92.62 91 MET A CA 1
ATOM 681 C C . MET A 1 91 ? 4.869 -6.662 -1.537 1.00 92.62 91 MET A C 1
ATOM 683 O O . MET A 1 91 ? 4.592 -7.629 -2.249 1.00 92.62 91 MET A O 1
ATOM 687 N N . TYR A 1 92 ? 5.296 -5.499 -2.017 1.00 91.94 92 TYR A N 1
ATOM 688 C CA . TYR A 1 92 ? 5.591 -5.264 -3.420 1.00 91.94 92 TYR A CA 1
ATOM 689 C C . TYR A 1 92 ? 7.048 -4.876 -3.590 1.00 91.94 92 TYR A C 1
ATOM 691 O O . TYR A 1 92 ? 7.483 -3.855 -3.065 1.00 91.94 92 TYR A O 1
ATOM 699 N N . ASP A 1 93 ? 7.791 -5.676 -4.342 1.00 90.81 93 ASP A N 1
ATOM 700 C CA . ASP A 1 93 ? 9.178 -5.382 -4.673 1.00 90.81 93 ASP A CA 1
ATOM 701 C C . ASP A 1 93 ? 9.254 -4.554 -5.961 1.00 90.81 93 ASP A C 1
ATOM 703 O O . ASP A 1 93 ? 8.768 -4.970 -7.017 1.00 90.81 93 ASP A O 1
ATOM 707 N N . ASN A 1 94 ? 9.876 -3.377 -5.875 1.00 88.75 94 ASN A N 1
ATOM 708 C CA . ASN A 1 94 ? 10.118 -2.529 -7.036 1.00 88.75 94 ASN A CA 1
ATOM 709 C C . ASN A 1 94 ? 11.008 -3.205 -8.084 1.00 88.75 94 ASN A C 1
ATOM 711 O O . ASN A 1 94 ? 10.807 -2.951 -9.268 1.00 88.75 94 ASN A O 1
ATOM 715 N N . GLU A 1 95 ? 11.950 -4.065 -7.686 1.00 89.25 95 GLU A N 1
ATOM 716 C CA . GLU A 1 95 ? 12.807 -4.794 -8.627 1.00 89.25 95 GLU A CA 1
ATOM 717 C C . GLU A 1 95 ? 11.986 -5.776 -9.455 1.00 89.25 95 GLU A C 1
ATOM 719 O O . GLU A 1 95 ? 12.038 -5.762 -10.683 1.00 89.25 95 GLU A O 1
ATOM 724 N N . ALA A 1 96 ? 11.150 -6.571 -8.782 1.00 90.00 96 ALA A N 1
ATOM 725 C CA . ALA A 1 96 ? 10.269 -7.527 -9.439 1.00 90.00 96 ALA A CA 1
ATOM 726 C C . ALA A 1 96 ? 9.282 -6.826 -10.384 1.00 90.00 96 ALA A C 1
ATOM 728 O O . ALA A 1 96 ? 9.074 -7.280 -11.508 1.00 90.00 96 ALA A O 1
ATOM 729 N N . LEU A 1 97 ? 8.703 -5.695 -9.966 1.00 89.75 97 LEU A N 1
ATOM 730 C CA . LEU A 1 97 ? 7.820 -4.901 -10.824 1.00 89.75 97 LEU A CA 1
ATOM 731 C C . LEU A 1 97 ? 8.561 -4.335 -12.042 1.00 89.75 97 LEU A C 1
ATOM 733 O O . LEU A 1 97 ? 8.014 -4.341 -13.145 1.00 89.75 97 LEU A O 1
ATOM 737 N N . TYR A 1 98 ? 9.800 -3.875 -11.860 1.00 89.56 98 TYR A N 1
ATOM 738 C CA . TYR A 1 98 ? 10.637 -3.365 -12.944 1.00 89.56 98 TYR A CA 1
ATOM 739 C C . TYR A 1 98 ? 10.965 -4.461 -13.961 1.00 89.56 98 TYR A C 1
ATOM 741 O O . TYR A 1 98 ? 10.790 -4.264 -15.166 1.00 89.56 98 TYR A O 1
ATOM 749 N N . ASP A 1 99 ? 11.359 -5.638 -13.476 1.00 90.06 99 ASP A N 1
ATOM 750 C CA . ASP A 1 99 ? 11.651 -6.810 -14.296 1.00 90.06 99 ASP A CA 1
ATOM 751 C C . ASP A 1 99 ? 10.424 -7.288 -15.077 1.00 90.06 99 ASP A C 1
ATOM 753 O O . ASP A 1 99 ? 10.531 -7.589 -16.267 1.00 90.06 99 ASP A O 1
ATOM 757 N N . ILE A 1 100 ? 9.249 -7.308 -14.444 1.00 90.62 100 ILE A N 1
ATOM 758 C CA . ILE A 1 100 ? 7.984 -7.651 -15.101 1.00 90.62 100 ILE A CA 1
ATOM 759 C C . ILE A 1 100 ? 7.657 -6.637 -16.201 1.00 90.62 100 ILE A C 1
ATOM 761 O O . ILE A 1 100 ? 7.358 -7.031 -17.327 1.00 90.62 100 ILE A O 1
ATOM 765 N N . CYS A 1 101 ? 7.744 -5.332 -15.924 1.00 90.00 101 CYS A N 1
ATOM 766 C CA . CYS A 1 101 ? 7.496 -4.311 -16.944 1.00 90.00 101 CYS A CA 1
ATOM 767 C C . CYS A 1 101 ? 8.474 -4.417 -18.121 1.00 90.00 101 CYS A C 1
ATOM 769 O O . CYS A 1 101 ? 8.088 -4.183 -19.263 1.00 90.00 101 CYS A O 1
ATOM 771 N N . ARG A 1 102 ? 9.727 -4.790 -17.860 1.00 89.19 102 ARG A N 1
ATOM 772 C CA . ARG A 1 102 ? 10.741 -4.924 -18.904 1.00 89.19 102 ARG A CA 1
ATOM 773 C C . ARG A 1 102 ? 10.577 -6.191 -19.743 1.00 89.19 102 ARG A C 1
ATOM 775 O O . ARG A 1 102 ? 10.796 -6.132 -20.944 1.00 89.19 102 ARG A O 1
ATOM 782 N N . ARG A 1 103 ? 10.232 -7.328 -19.126 1.00 90.06 103 ARG A N 1
ATOM 783 C CA . ARG A 1 103 ? 10.141 -8.634 -19.808 1.00 90.06 103 ARG A CA 1
ATOM 784 C C . ARG A 1 103 ? 8.786 -8.901 -20.457 1.00 90.06 103 ARG A C 1
ATOM 786 O O . ARG A 1 103 ? 8.747 -9.563 -21.482 1.00 90.06 103 ARG A O 1
ATOM 793 N N . ASN A 1 104 ? 7.692 -8.460 -19.836 1.00 89.19 104 ASN A N 1
ATOM 794 C CA . ASN A 1 104 ? 6.335 -8.798 -20.275 1.00 89.19 104 ASN A CA 1
ATOM 795 C C . ASN A 1 104 ? 5.649 -7.677 -21.063 1.00 89.19 104 ASN A C 1
ATOM 797 O O . ASN A 1 104 ? 4.710 -7.953 -21.805 1.00 89.19 104 ASN A O 1
ATOM 801 N N . LEU A 1 105 ? 6.056 -6.422 -20.848 1.00 88.38 105 LEU A N 1
ATOM 802 C CA . LEU A 1 105 ? 5.468 -5.250 -21.511 1.00 88.38 105 LEU A CA 1
ATOM 803 C C . LEU A 1 105 ? 6.435 -4.588 -22.505 1.00 88.38 105 LEU A C 1
ATOM 805 O O . LEU A 1 105 ? 6.105 -3.534 -23.038 1.00 88.38 105 LEU A O 1
ATOM 809 N N . ASP A 1 106 ? 7.627 -5.162 -22.700 1.00 88.94 106 ASP A N 1
ATOM 810 C CA . ASP A 1 106 ? 8.684 -4.660 -23.592 1.00 88.94 106 ASP A CA 1
ATOM 811 C C . ASP A 1 106 ? 9.064 -3.182 -23.366 1.00 88.94 106 ASP A C 1
ATOM 813 O O . ASP A 1 106 ? 9.476 -2.458 -24.273 1.00 88.94 106 ASP A O 1
ATOM 817 N N . ILE A 1 107 ? 8.966 -2.711 -22.117 1.00 87.19 107 ILE A N 1
ATOM 818 C CA . ILE A 1 107 ? 9.346 -1.345 -21.748 1.00 87.19 107 ILE A CA 1
ATOM 819 C C . ILE A 1 107 ? 10.827 -1.334 -21.358 1.00 87.19 107 ILE A C 1
ATOM 821 O O . ILE A 1 107 ? 11.189 -1.804 -20.282 1.00 87.19 107 ILE A O 1
ATOM 825 N N . GLU A 1 108 ? 11.695 -0.744 -22.187 1.00 83.94 108 GLU A N 1
ATOM 826 C CA . GLU A 1 108 ? 13.143 -0.690 -21.906 1.00 83.94 108 GLU A CA 1
ATOM 827 C C . GLU A 1 108 ? 13.490 0.066 -20.616 1.00 83.94 108 GLU A C 1
ATOM 829 O O . GLU A 1 108 ? 14.412 -0.316 -19.893 1.00 83.94 108 GLU A O 1
ATOM 834 N N . ARG A 1 109 ? 12.770 1.161 -20.336 1.00 86.38 109 ARG A N 1
ATOM 835 C CA . ARG A 1 109 ? 12.962 2.005 -19.147 1.00 86.38 109 ARG A CA 1
ATOM 836 C C . ARG A 1 109 ? 11.624 2.286 -18.458 1.00 86.38 109 ARG A C 1
ATOM 838 O O . ARG A 1 109 ? 11.038 3.348 -18.683 1.00 86.38 109 ARG A O 1
ATOM 845 N N . PRO A 1 110 ? 11.125 1.351 -17.628 1.00 87.19 110 PRO A N 1
ATOM 846 C CA . PRO A 1 110 ? 9.923 1.551 -16.833 1.00 87.19 110 PRO A CA 1
ATOM 847 C C . PRO A 1 110 ? 10.013 2.814 -15.971 1.00 87.19 110 PRO A C 1
ATOM 849 O O . PRO A 1 110 ? 10.980 3.027 -15.240 1.00 87.19 110 PRO A O 1
ATOM 852 N N . THR A 1 111 ? 8.986 3.657 -16.052 1.00 89.38 111 THR A N 1
ATOM 853 C CA . THR A 1 111 ? 8.818 4.831 -15.182 1.00 89.38 111 THR A CA 1
ATOM 854 C C . THR A 1 111 ? 7.945 4.485 -13.973 1.00 89.38 111 THR A C 1
ATOM 856 O O . THR A 1 111 ? 7.198 3.505 -14.003 1.00 89.38 111 THR A O 1
ATOM 859 N N . TYR A 1 112 ? 7.937 5.329 -12.933 1.00 87.62 112 TYR A N 1
ATOM 860 C CA . TYR A 1 112 ? 7.011 5.169 -11.800 1.00 87.62 112 TYR A CA 1
ATOM 861 C C . TYR A 1 112 ? 5.542 5.103 -12.230 1.00 87.62 112 TYR A C 1
ATOM 863 O O . TYR A 1 112 ? 4.747 4.419 -11.596 1.00 87.62 112 TYR A O 1
ATOM 871 N N . THR A 1 113 ? 5.162 5.761 -13.328 1.00 90.94 113 THR A N 1
ATOM 872 C CA . THR A 1 113 ? 3.804 5.659 -13.871 1.00 90.94 113 THR A CA 1
ATOM 873 C C . THR A 1 113 ? 3.500 4.249 -14.376 1.00 90.94 113 THR A C 1
ATOM 875 O O . THR A 1 113 ? 2.386 3.770 -14.175 1.00 90.94 113 THR A O 1
ATOM 878 N N . ASN A 1 114 ? 4.466 3.566 -15.000 1.00 90.19 114 ASN A N 1
ATOM 879 C CA . ASN A 1 114 ? 4.291 2.182 -15.446 1.00 90.19 114 ASN A CA 1
ATOM 880 C C . ASN A 1 114 ? 4.175 1.233 -14.247 1.00 90.19 114 ASN A C 1
ATOM 882 O O . ASN A 1 114 ? 3.215 0.468 -14.173 1.00 90.19 114 ASN A O 1
ATOM 886 N N . LEU A 1 115 ? 5.091 1.357 -13.280 1.00 89.88 115 LEU A N 1
ATOM 887 C CA . LEU A 1 115 ? 5.096 0.536 -12.064 1.00 89.88 115 LEU A CA 1
ATOM 888 C C . LEU A 1 115 ? 3.802 0.718 -11.260 1.00 89.88 115 LEU A C 1
ATOM 890 O O . LEU A 1 115 ? 3.155 -0.256 -10.883 1.00 89.88 115 LEU A O 1
ATOM 894 N N . ASN A 1 116 ? 3.369 1.967 -11.065 1.00 92.25 116 ASN A N 1
ATOM 895 C CA . ASN A 1 116 ? 2.161 2.274 -10.303 1.00 92.25 116 ASN A CA 1
ATOM 896 C C . ASN A 1 116 ? 0.880 1.830 -11.017 1.00 92.25 116 ASN A C 1
ATOM 898 O O . ASN A 1 116 ? -0.086 1.485 -10.345 1.00 92.25 116 ASN A O 1
ATOM 902 N N . ARG A 1 117 ? 0.848 1.807 -12.358 1.00 92.06 117 ARG A N 1
ATOM 903 C CA . ARG A 1 117 ? -0.292 1.242 -13.102 1.00 92.06 117 ARG A CA 1
ATOM 904 C C . ARG A 1 117 ? -0.403 -0.264 -12.897 1.00 92.06 117 ARG A C 1
ATOM 906 O O . ARG A 1 117 ? -1.501 -0.747 -12.637 1.00 92.06 117 ARG A O 1
ATOM 913 N N . LEU A 1 118 ? 0.723 -0.976 -12.951 1.00 91.06 1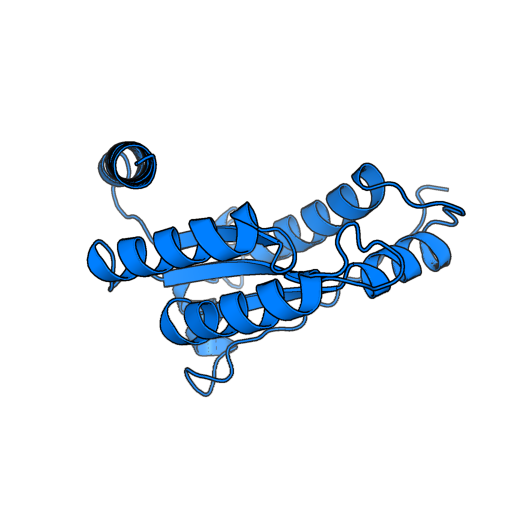18 LEU A N 1
ATOM 914 C CA . LEU A 1 118 ? 0.761 -2.409 -12.668 1.00 91.06 118 LEU A CA 1
ATOM 915 C C . LEU A 1 118 ? 0.341 -2.692 -11.217 1.00 91.06 118 LEU A C 1
ATOM 917 O O . LEU A 1 118 ? -0.555 -3.498 -10.979 1.00 91.06 118 LEU A O 1
ATOM 921 N N . LEU A 1 119 ? 0.908 -1.963 -10.253 1.00 92.00 119 LEU A N 1
ATOM 922 C CA . LEU A 1 119 ? 0.522 -2.055 -8.843 1.00 92.00 119 LEU A CA 1
ATOM 923 C C . LEU A 1 119 ? -0.963 -1.783 -8.620 1.00 92.00 119 LEU A C 1
ATOM 925 O O . LEU A 1 119 ? -1.626 -2.543 -7.919 1.00 92.00 119 LEU A O 1
ATOM 929 N N . ALA A 1 120 ? -1.504 -0.728 -9.231 1.00 92.69 120 ALA A N 1
ATOM 930 C CA . ALA A 1 120 ? -2.916 -0.392 -9.114 1.00 92.69 120 ALA A CA 1
ATOM 931 C C . ALA A 1 120 ? -3.814 -1.519 -9.643 1.00 92.69 120 ALA A C 1
ATOM 933 O O . ALA A 1 120 ? -4.855 -1.791 -9.049 1.00 92.69 120 ALA A O 1
ATOM 934 N N . GLN A 1 121 ? -3.411 -2.207 -10.713 1.00 92.06 121 GLN A N 1
ATOM 935 C CA . GLN A 1 121 ? -4.141 -3.358 -11.243 1.00 92.06 121 GLN A CA 1
ATOM 936 C C . GLN A 1 121 ? -4.120 -4.546 -10.269 1.00 92.06 121 GLN A C 1
ATOM 938 O O . GLN A 1 121 ? -5.171 -5.134 -10.004 1.00 92.06 121 GLN A O 1
ATOM 943 N N . ILE A 1 122 ? -2.965 -4.841 -9.665 1.00 91.81 122 ILE A N 1
ATOM 944 C CA . ILE A 1 122 ? -2.830 -5.899 -8.652 1.00 91.81 122 ILE A CA 1
ATOM 945 C C . ILE A 1 122 ? -3.685 -5.573 -7.420 1.00 91.81 122 ILE A C 1
ATOM 947 O O . ILE A 1 122 ? -4.524 -6.377 -7.014 1.00 91.81 122 ILE A O 1
ATOM 951 N N . ILE A 1 123 ? -3.560 -4.363 -6.872 1.00 92.25 123 ILE A N 1
ATOM 952 C CA . ILE A 1 123 ? -4.335 -3.897 -5.710 1.00 92.25 123 ILE A CA 1
ATOM 953 C C . ILE A 1 123 ? -5.838 -3.897 -6.022 1.00 92.25 123 ILE A C 1
ATOM 955 O O . ILE A 1 123 ? -6.649 -4.305 -5.190 1.00 92.25 123 ILE A O 1
ATOM 959 N N . SER A 1 124 ? -6.230 -3.483 -7.229 1.00 91.75 124 SER A N 1
ATOM 960 C CA . SER A 1 124 ? -7.627 -3.509 -7.676 1.00 91.75 124 SER A CA 1
ATOM 961 C C . SER A 1 124 ? -8.186 -4.930 -7.690 1.00 91.75 124 SER A C 1
ATOM 963 O O . SER A 1 124 ? -9.326 -5.123 -7.266 1.00 91.75 124 SER A O 1
ATOM 965 N N . SER A 1 125 ? -7.389 -5.916 -8.120 1.00 88.94 125 SER A N 1
ATOM 966 C CA . SER A 1 125 ? -7.788 -7.327 -8.119 1.00 88.94 125 SER A CA 1
ATOM 967 C C . SER A 1 125 ? -7.928 -7.894 -6.704 1.00 88.94 125 SER A C 1
ATOM 969 O O . SER A 1 125 ? -8.910 -8.570 -6.417 1.00 88.94 125 SER A O 1
ATOM 971 N N . LEU A 1 126 ? -7.020 -7.536 -5.789 1.00 86.50 126 LEU A N 1
ATOM 972 C CA . LEU A 1 126 ? -7.077 -7.964 -4.388 1.00 86.50 126 LEU A CA 1
ATOM 973 C C . LEU A 1 126 ? -8.261 -7.343 -3.643 1.00 86.50 126 LEU A C 1
ATOM 975 O O . LEU A 1 126 ? -8.907 -7.998 -2.839 1.00 86.50 126 LEU A O 1
ATOM 979 N N . THR A 1 127 ? -8.582 -6.085 -3.937 1.00 87.44 127 THR A N 1
ATOM 980 C CA . THR A 1 127 ? -9.715 -5.370 -3.328 1.00 87.44 127 THR A CA 1
ATOM 981 C C . THR A 1 127 ? -11.024 -5.552 -4.099 1.00 87.44 127 THR A C 1
ATOM 983 O O . THR A 1 127 ? -12.016 -4.896 -3.783 1.00 87.44 127 THR A O 1
ATOM 986 N N . ALA A 1 128 ? -11.058 -6.400 -5.133 1.00 87.88 128 ALA A N 1
ATOM 987 C CA . ALA A 1 128 ? -12.261 -6.619 -5.931 1.00 87.88 128 ALA A CA 1
ATOM 988 C C . ALA A 1 128 ? -13.379 -7.268 -5.103 1.00 87.88 128 ALA A C 1
ATOM 990 O O . ALA A 1 128 ? -14.519 -6.824 -5.205 1.00 87.88 128 ALA A O 1
ATOM 991 N N . SER A 1 129 ? -13.043 -8.230 -4.235 1.00 83.81 129 SER A N 1
ATOM 992 C CA . SER A 1 129 ? -13.997 -8.913 -3.344 1.00 83.81 129 SER A CA 1
ATOM 993 C C . SER A 1 129 ? -14.673 -7.977 -2.339 1.00 83.81 129 SER A C 1
ATOM 995 O O . SER A 1 129 ? -15.786 -8.241 -1.909 1.00 83.81 129 SER A O 1
ATOM 997 N N . LEU A 1 130 ? -14.018 -6.866 -1.983 1.00 84.00 130 LEU A N 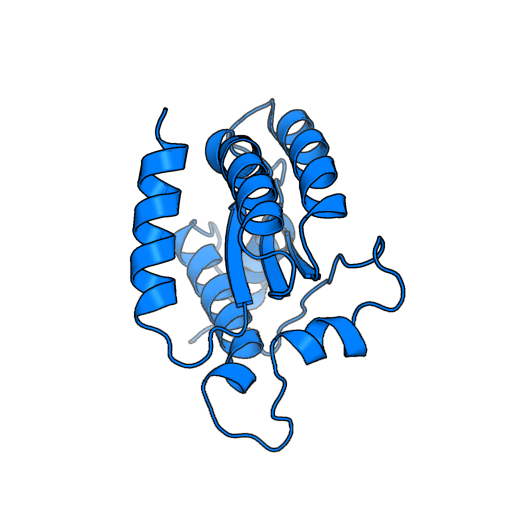1
ATOM 998 C CA . LEU A 1 130 ? -14.572 -5.852 -1.080 1.00 84.00 130 LEU A CA 1
ATOM 999 C C . LEU A 1 130 ? -15.511 -4.870 -1.797 1.00 84.00 130 LEU A C 1
ATOM 1001 O O . LEU A 1 130 ? -16.270 -4.154 -1.150 1.00 84.00 130 LEU A O 1
ATOM 1005 N N . ARG A 1 131 ? -15.410 -4.764 -3.129 1.00 86.25 131 ARG A N 1
ATOM 1006 C CA . ARG A 1 131 ? -16.121 -3.754 -3.935 1.00 86.25 131 ARG A CA 1
ATOM 1007 C C . ARG A 1 131 ? -17.264 -4.333 -4.755 1.00 86.25 131 ARG A C 1
ATOM 1009 O O . ARG A 1 131 ? -18.202 -3.605 -5.068 1.00 86.25 131 ARG A O 1
ATOM 1016 N N . PHE A 1 132 ? -17.156 -5.596 -5.144 1.00 85.62 132 PHE A N 1
ATOM 1017 C CA . PHE A 1 132 ? -18.122 -6.280 -5.986 1.00 85.62 132 PHE A CA 1
ATOM 1018 C C . PHE A 1 132 ? -18.601 -7.544 -5.289 1.00 85.62 132 PHE A C 1
ATOM 1020 O O . PHE A 1 132 ? -17.799 -8.268 -4.706 1.00 85.62 132 PHE A O 1
ATOM 1027 N N . ASP A 1 133 ? -19.900 -7.804 -5.397 1.00 77.25 133 ASP A N 1
ATOM 1028 C CA . ASP A 1 133 ? -20.497 -9.041 -4.908 1.00 77.25 133 ASP A CA 1
ATOM 1029 C C . ASP A 1 133 ? -19.963 -10.223 -5.731 1.00 77.25 133 ASP A C 1
ATOM 1031 O O . ASP A 1 133 ? -19.946 -10.183 -6.968 1.00 77.25 133 ASP A O 1
ATOM 1035 N N . GLY A 1 134 ? -19.466 -11.250 -5.049 1.00 68.06 134 GLY A N 1
ATOM 1036 C CA . GLY A 1 134 ? -18.786 -12.385 -5.654 1.00 68.06 134 GLY A CA 1
ATOM 1037 C C . GLY A 1 134 ? -19.072 -13.692 -4.920 1.00 68.06 134 GLY A C 1
ATOM 1038 O O . GLY A 1 134 ? -19.641 -13.732 -3.837 1.00 68.06 134 GLY A O 1
ATOM 1039 N N . ALA A 1 135 ? -18.660 -14.814 -5.513 1.00 59.72 135 ALA A N 1
ATOM 1040 C CA . ALA A 1 135 ? -18.852 -16.129 -4.892 1.00 59.72 135 ALA A CA 1
ATOM 1041 C C . ALA A 1 135 ? -17.979 -16.341 -3.634 1.00 59.72 135 ALA A C 1
ATOM 1043 O O . ALA A 1 135 ? -18.318 -17.156 -2.781 1.00 59.72 135 ALA A O 1
ATOM 1044 N N . LEU A 1 136 ? -16.867 -15.604 -3.527 1.00 60.38 136 LEU A N 1
ATOM 1045 C CA . LEU A 1 136 ? -16.043 -15.471 -2.327 1.00 60.38 136 LEU A CA 1
ATOM 1046 C C . LEU A 1 136 ? -16.157 -14.014 -1.853 1.00 60.38 136 LEU A C 1
ATOM 1048 O O . LEU A 1 136 ? -15.387 -13.150 -2.278 1.00 60.38 136 LEU A O 1
ATOM 1052 N N . ASN A 1 137 ? -17.148 -13.734 -1.012 1.00 58.41 137 ASN A N 1
ATOM 1053 C CA . ASN A 1 137 ? -17.296 -12.431 -0.366 1.00 58.41 137 ASN A CA 1
ATOM 1054 C C . ASN A 1 137 ? -16.288 -12.328 0.784 1.00 58.41 137 ASN A C 1
ATOM 1056 O O . ASN A 1 137 ? -16.626 -12.541 1.941 1.00 58.41 137 ASN A O 1
ATOM 1060 N N . VAL A 1 138 ? -15.029 -12.058 0.425 1.00 63.28 138 VAL A N 1
ATOM 1061 C CA . VAL A 1 138 ? -13.921 -11.944 1.378 1.00 63.28 138 VAL A CA 1
ATOM 1062 C C . VAL A 1 138 ? -13.982 -10.587 2.059 1.00 63.28 138 VAL A C 1
ATOM 1064 O O . VAL A 1 138 ? -13.597 -9.579 1.462 1.00 63.28 138 VAL A O 1
ATOM 1067 N N . ASP A 1 139 ? -14.430 -10.574 3.313 1.00 71.06 139 ASP A N 1
ATOM 1068 C CA . ASP A 1 139 ? -14.291 -9.422 4.200 1.00 71.06 139 ASP A CA 1
ATOM 1069 C C . ASP A 1 139 ? -12.813 -9.157 4.532 1.00 71.06 139 ASP A C 1
ATOM 1071 O O . ASP A 1 139 ? -11.956 -10.040 4.487 1.00 71.06 139 ASP A O 1
ATOM 1075 N N . ILE A 1 140 ? -12.493 -7.929 4.948 1.00 74.81 140 ILE A N 1
ATOM 1076 C CA . ILE A 1 140 ? -11.129 -7.550 5.369 1.00 74.81 140 ILE A CA 1
ATOM 1077 C C . ILE A 1 140 ? -10.603 -8.488 6.474 1.00 74.81 140 ILE A C 1
ATOM 1079 O O . ILE A 1 140 ? -9.419 -8.819 6.504 1.00 74.81 140 ILE A O 1
ATOM 1083 N N . THR A 1 141 ? -11.482 -8.959 7.358 1.00 77.94 141 THR A N 1
ATOM 1084 C CA . THR A 1 141 ? -11.144 -9.921 8.415 1.00 77.94 141 THR A CA 1
ATOM 1085 C C . THR A 1 141 ? -10.816 -11.308 7.871 1.00 77.94 141 THR A C 1
ATOM 1087 O O . THR A 1 141 ? -9.998 -12.013 8.459 1.00 77.94 141 THR A O 1
ATOM 1090 N N . GLU A 1 142 ? -11.400 -11.699 6.738 1.00 79.75 142 GLU A N 1
ATOM 1091 C CA . GLU A 1 142 ? -11.140 -13.003 6.130 1.00 79.75 142 GLU A CA 1
ATOM 1092 C C . GLU A 1 142 ? -9.747 -13.093 5.501 1.00 79.75 142 GLU A C 1
ATOM 1094 O O . GLU A 1 142 ? -9.146 -14.167 5.485 1.00 79.75 142 GLU A O 1
ATOM 1099 N N . PHE A 1 143 ? -9.178 -11.969 5.045 1.00 76.81 143 PHE A N 1
ATOM 1100 C CA . PHE A 1 143 ? -7.774 -11.943 4.623 1.00 76.81 143 PHE A CA 1
ATOM 1101 C C . PHE A 1 143 ? -6.853 -12.420 5.745 1.00 76.81 143 PHE A C 1
ATOM 1103 O O . PHE A 1 143 ? -5.958 -13.227 5.505 1.00 76.81 143 PHE A O 1
ATOM 1110 N N . GLN A 1 144 ? -7.095 -11.967 6.975 1.00 78.38 144 GLN A N 1
ATOM 1111 C CA . GLN A 1 144 ? -6.313 -12.394 8.127 1.00 78.38 144 GLN A CA 1
ATOM 1112 C C . GLN A 1 144 ? -6.543 -13.878 8.435 1.00 78.38 144 GLN A C 1
ATOM 1114 O O . GLN A 1 144 ? -5.576 -14.621 8.574 1.00 78.38 144 GLN A O 1
ATOM 1119 N N . THR A 1 145 ? -7.796 -14.341 8.498 1.00 82.62 145 THR A N 1
ATOM 1120 C CA . THR A 1 145 ? -8.086 -15.739 8.866 1.00 82.62 145 THR A CA 1
ATOM 1121 C C . THR A 1 145 ? -7.577 -16.747 7.841 1.00 82.62 145 THR A C 1
ATOM 1123 O O . THR A 1 145 ? -7.159 -17.837 8.220 1.00 82.62 145 THR A O 1
ATOM 1126 N N . ASN A 1 146 ? -7.604 -16.395 6.554 1.00 84.12 146 ASN A N 1
ATOM 1127 C CA . ASN A 1 146 ? -7.252 -17.317 5.475 1.00 84.12 146 ASN A CA 1
ATOM 1128 C C . ASN A 1 146 ? -5.750 -17.335 5.177 1.00 84.12 146 ASN A C 1
ATOM 1130 O O . ASN A 1 146 ? -5.229 -18.362 4.744 1.00 84.12 146 ASN A O 1
ATOM 1134 N N . LEU A 1 147 ? -5.056 -16.210 5.375 1.00 83.25 147 LEU A N 1
ATOM 1135 C CA . LEU A 1 147 ? -3.666 -16.051 4.944 1.00 83.25 147 LEU A CA 1
ATOM 1136 C C . LEU A 1 147 ? -2.660 -15.992 6.095 1.00 83.25 147 LEU A C 1
ATOM 1138 O O . LEU A 1 147 ? -1.481 -16.251 5.864 1.00 83.25 147 LEU A O 1
ATOM 1142 N N . VAL A 1 148 ? -3.093 -15.670 7.318 1.00 86.94 148 VAL A N 1
ATOM 1143 C CA . VAL A 1 148 ? -2.195 -15.442 8.459 1.00 86.94 148 VAL A CA 1
ATOM 1144 C C . VAL A 1 148 ? -2.367 -16.547 9.507 1.00 86.94 148 VAL A C 1
ATOM 1146 O O . VAL A 1 148 ? -3.195 -16.425 10.410 1.00 86.94 148 VAL A O 1
ATOM 1149 N N . PRO A 1 149 ? -1.564 -17.627 9.447 1.00 86.12 149 PRO A N 1
ATOM 1150 C CA . PRO A 1 149 ? -1.620 -18.696 10.446 1.00 86.12 149 PRO A CA 1
ATOM 1151 C C . PRO A 1 149 ? -1.024 -18.270 11.795 1.00 86.12 149 PRO A C 1
ATOM 1153 O O . PRO A 1 149 ? -1.420 -18.783 12.840 1.00 86.12 149 PRO A O 1
ATOM 1156 N N . TYR A 1 150 ? -0.070 -17.331 11.782 1.00 88.88 150 TYR A N 1
ATOM 1157 C CA . TYR A 1 150 ? 0.589 -16.805 12.975 1.00 88.88 150 TYR A CA 1
ATOM 1158 C C . TYR A 1 150 ? 0.657 -15.276 12.920 1.00 88.88 150 TYR A C 1
ATOM 1160 O O . TYR A 1 150 ? 1.120 -14.753 11.908 1.00 88.88 150 TYR A O 1
ATOM 1168 N N . PRO A 1 151 ? 0.331 -14.549 14.009 1.00 82.62 151 PRO A N 1
ATOM 1169 C CA . PRO A 1 151 ? 0.264 -13.082 14.000 1.00 82.62 151 PRO A CA 1
ATOM 1170 C C . PRO A 1 151 ? 1.549 -12.342 13.613 1.00 82.62 151 PRO A C 1
ATOM 1172 O O . PRO A 1 151 ? 1.487 -11.162 13.318 1.00 82.62 151 PRO A O 1
ATOM 1175 N N . ARG A 1 152 ? 2.717 -12.999 13.657 1.00 87.81 152 ARG A N 1
ATOM 1176 C CA . ARG A 1 152 ? 4.007 -12.408 13.248 1.00 87.81 152 ARG A CA 1
ATOM 1177 C C . ARG A 1 152 ? 4.414 -12.757 11.813 1.00 87.81 152 ARG A C 1
ATOM 1179 O O . ARG A 1 152 ? 5.409 -12.228 11.327 1.00 87.81 152 ARG A O 1
ATOM 1186 N N . ILE A 1 153 ? 3.711 -13.695 11.177 1.00 90.62 153 ILE A N 1
ATOM 1187 C CA . ILE A 1 153 ? 3.973 -14.172 9.813 1.00 90.62 153 ILE A CA 1
ATOM 1188 C C . ILE A 1 153 ? 2.795 -13.736 8.940 1.00 90.62 153 ILE A C 1
ATOM 1190 O O . ILE A 1 153 ? 2.033 -14.547 8.425 1.00 90.62 153 ILE A O 1
ATOM 1194 N N . HIS A 1 154 ? 2.631 -12.422 8.828 1.00 92.06 154 HIS A N 1
ATOM 1195 C CA . HIS A 1 154 ? 1.552 -11.765 8.087 1.00 92.06 154 HIS A CA 1
ATOM 1196 C C . HIS A 1 154 ? 2.058 -10.996 6.864 1.00 92.06 154 HIS A C 1
ATOM 1198 O O . HIS A 1 154 ? 1.386 -10.095 6.363 1.00 92.06 154 HIS A O 1
ATOM 1204 N N . PHE A 1 155 ? 3.252 -11.349 6.388 1.00 92.25 155 PHE A N 1
ATOM 1205 C CA . PHE A 1 155 ? 3.865 -10.790 5.190 1.00 92.25 155 PHE A CA 1
ATOM 1206 C C . PHE A 1 155 ? 3.515 -11.649 3.980 1.00 92.25 155 PHE A C 1
ATOM 1208 O O . PHE A 1 155 ? 4.003 -12.770 3.833 1.00 92.25 155 PHE A O 1
ATOM 1215 N N . MET A 1 156 ? 2.656 -11.115 3.120 1.00 90.69 156 MET A N 1
ATOM 1216 C CA . MET A 1 156 ? 2.108 -11.826 1.975 1.00 90.69 156 MET A CA 1
ATOM 1217 C C . MET A 1 156 ? 2.803 -11.404 0.686 1.00 90.69 156 MET A C 1
ATOM 1219 O O . MET A 1 156 ? 2.955 -10.215 0.393 1.00 90.69 156 MET A O 1
ATOM 1223 N N . LEU A 1 157 ? 3.164 -12.405 -0.114 1.00 90.69 157 LEU A N 1
ATOM 1224 C CA . LEU A 1 157 ? 3.576 -12.227 -1.499 1.00 90.69 157 LEU A CA 1
ATOM 1225 C C . LEU A 1 157 ? 2.328 -12.208 -2.389 1.00 90.69 157 LEU A C 1
ATOM 1227 O O . LEU A 1 157 ? 1.460 -13.071 -2.259 1.00 90.69 157 LEU A O 1
ATOM 1231 N N . SER A 1 158 ? 2.262 -11.261 -3.322 1.00 88.62 158 SER A N 1
ATOM 1232 C CA . SER A 1 158 ? 1.249 -11.261 -4.379 1.00 88.62 158 SER A CA 1
ATOM 1233 C C . SER A 1 158 ? 1.861 -11.709 -5.705 1.00 88.62 158 SER A C 1
ATOM 1235 O O . SER A 1 158 ? 2.993 -11.361 -6.036 1.00 88.62 158 SER A O 1
ATOM 1237 N N . SER A 1 159 ? 1.110 -12.501 -6.467 1.00 90.69 159 SER A N 1
ATOM 1238 C CA . SER A 1 159 ? 1.452 -12.885 -7.835 1.00 90.69 159 SER A CA 1
ATOM 1239 C C . SER A 1 159 ? 0.262 -12.571 -8.728 1.00 90.69 159 SER A C 1
ATOM 1241 O O . SER A 1 159 ? -0.884 -12.780 -8.328 1.00 90.69 159 SER A O 1
ATOM 1243 N N . TYR A 1 160 ? 0.530 -12.034 -9.914 1.00 91.06 160 TYR A N 1
ATOM 1244 C CA . TYR A 1 160 ? -0.504 -11.589 -10.835 1.00 91.06 160 TYR A CA 1
ATOM 1245 C C . TYR A 1 160 ? -0.220 -12.094 -12.243 1.00 91.06 160 TYR A C 1
ATOM 1247 O O . TYR A 1 160 ? 0.897 -11.976 -12.747 1.00 91.06 160 TYR A O 1
ATOM 1255 N N . ALA A 1 161 ? -1.250 -12.652 -12.870 1.00 90.38 161 ALA A N 1
ATOM 1256 C CA . ALA A 1 161 ? -1.233 -13.113 -14.246 1.00 90.38 161 ALA A CA 1
ATOM 1257 C C . ALA A 1 161 ? -2.652 -13.002 -14.838 1.00 90.38 161 ALA A C 1
ATOM 1259 O O . ALA A 1 161 ? -3.625 -13.179 -14.101 1.00 90.38 161 ALA A O 1
ATOM 1260 N N . PRO A 1 162 ? -2.793 -12.765 -16.154 1.00 91.56 162 PRO A N 1
ATOM 1261 C CA . PRO A 1 162 ? -1.728 -12.532 -17.128 1.00 91.56 162 PRO A CA 1
ATOM 1262 C C . PRO A 1 162 ? -1.239 -11.070 -17.140 1.00 91.56 162 PRO A C 1
ATOM 1264 O O . PRO A 1 162 ? -1.995 -10.144 -16.855 1.00 91.56 162 PRO A O 1
ATOM 1267 N N . ILE A 1 163 ? 0.029 -10.866 -17.507 1.00 88.69 163 ILE A N 1
ATOM 1268 C CA . ILE A 1 163 ? 0.617 -9.546 -17.783 1.00 88.69 163 ILE A CA 1
ATOM 1269 C C . ILE A 1 163 ? 1.153 -9.609 -19.206 1.00 88.69 163 ILE A C 1
ATOM 1271 O O . ILE A 1 163 ? 2.141 -10.299 -19.462 1.00 88.69 163 ILE A O 1
ATOM 1275 N N . ILE A 1 164 ? 0.440 -8.955 -20.117 1.00 89.06 164 ILE A N 1
ATOM 1276 C CA . ILE A 1 164 ? 0.680 -8.991 -21.560 1.00 89.06 164 ILE A CA 1
ATOM 1277 C C . ILE A 1 164 ? 0.707 -7.545 -22.047 1.00 89.06 164 ILE A C 1
ATOM 1279 O O . ILE A 1 164 ? -0.036 -6.705 -21.525 1.00 89.06 164 ILE A O 1
ATOM 1283 N N . SER A 1 165 ? 1.571 -7.260 -23.020 1.00 84.19 165 SER A N 1
ATOM 1284 C CA . SER A 1 165 ? 1.546 -5.991 -23.740 1.00 84.19 165 SER A CA 1
ATOM 1285 C C . SER A 1 165 ? 0.183 -5.767 -24.408 1.00 84.19 165 SER A C 1
ATOM 1287 O O . SER A 1 165 ? -0.557 -6.708 -24.692 1.00 84.19 165 SER A O 1
ATOM 1289 N N . ALA A 1 166 ? -0.175 -4.502 -24.622 1.00 75.50 166 ALA A N 1
ATOM 1290 C CA . ALA A 1 166 ? -1.381 -4.159 -25.375 1.00 75.50 166 ALA A CA 1
ATOM 1291 C C . ALA A 1 166 ? -1.217 -4.397 -26.890 1.00 75.50 166 ALA A C 1
ATOM 1293 O O . ALA A 1 166 ? -2.214 -4.356 -27.610 1.00 75.50 166 ALA A O 1
ATOM 1294 N N . GLU A 1 167 ? 0.022 -4.607 -27.344 1.00 50.84 167 GLU A N 1
ATOM 1295 C CA . GLU A 1 167 ? 0.387 -4.962 -28.721 1.00 50.84 167 GLU A CA 1
ATOM 1296 C C . GLU A 1 167 ? 0.443 -6.478 -28.931 1.00 50.84 167 GLU A C 1
ATOM 1298 O O . GLU A 1 167 ? 0.969 -7.186 -28.040 1.00 50.84 167 GLU A O 1
#

Secondary structure (DSSP, 8-state):
--HHHHHHHHHHHHHT-SS--EEEEEEESSSHIIIIIHHHHHHHHHHHTTTSEEEEEEEEP-TTT---TTHHHHHHHHHHHHHHH-SEEEEEEHHHHHHHHHHHS--SS--HHHHHHHHHHHHHHHTHHHHS--SS---HHHHHHHH-SSTT--EEE----------

Foldseek 3Di:
DCLVVVVVVVVVVVVVDPDAQADEAEAEQQDPCRQPVVLVNLVVCCVVPVVHAYEYEYEYDDPVPDPDPCSVVSNVSSLVSCQVRHLAYEYDYPVVLQVCCCPAAVDVDDDPVSSVVVVVVQVCVVCVLVVDPDPPNQGSVNLNVVPPPDSRPRYDYDDDDDRHHPD

InterPro domains:
  IPR000217 Tubulin [PR01161] (22-40)
  IPR000217 Tubulin [PR01161] (41-62)
  IPR000217 Tubulin [PR01161] (66-79)
  IPR000217 Tubulin [PR01161] (80-100)
  IPR000217 Tubulin [PTHR11588] (1-167)
  IPR002452 Alpha tubulin [PR01162] (8-16)
  IPR002452 Alpha tubulin [PR01162] (36-48)
  IPR002452 Alpha tubulin [PR01162] (49-60)
  IPR002452 Alpha tubulin [PR01162] (102-114)
  IPR002452 Alpha tubulin [PR01162] (162-167)
  IPR003008 Tubulin/FtsZ, GTPase domain [PF00091] (2-101)
  IPR003008 Tubulin/FtsZ, GTPase domain [SM00864] (1-134)
  IPR008280 Tubulin/FtsZ, C-terminal [SSF55307] (134-166)
  IPR017975 Tubulin, conserved site [PS00227] (30-36)
  IPR036525 Tubulin/FtsZ, GTPase domain superfamily [G3DSA:3.40.50.1440] (1-167)
  IPR036525 Tubulin/FtsZ, GTPase domain superfamily [SSF52490] (1-132)

Radius of gyration: 16.93 Å; chains: 1; bounding box: 44×37×49 Å

Sequence (167 aa):
EIVDLVLDRIRKLADNCTGLQGFMIYNAVGGGTGSGLGCLMLERLSVDYGKKSKISFTVWACPQVATAVVEPYNTVLCVHSLLEHTDVTIMYDNEALYDICRRNLDIERPTYTNLNRLLAQIISSLTASLRFDGALNVDITEFQTNLVPYPRIHFMLSSYAPIISAE

pLDDT: mean 87.96, std 7.42, range [50.84, 95.31]

Organism: NCBI:txid141414